Protein AF-A0A958A2H6-F1 (afdb_monomer_lite)

pLDDT: mean 74.62, std 10.01, range [46.34, 87.31]

Sequence (82 aa):
MQTYHFTEVVGDDGTVTLSGLPPLTEVAIVVINPELSSWPQRMERLMQAVQADHPFTRMSRDEIMQQLRETRESVYGDLSED

Secondary structure (DSSP, 8-state):
-PPP--EEEE-TTS-EEEESPPTT---------THHHHHHHHHHHHHHHHHHH-GGGSS-HHHHHHHHHHHHHHHHHGGG--

Foldseek 3Di:
DDDFDWDWDADPVRDIDIPRDDPPDDDDDDDDPVVVVCVVVVVVVVVVVCCVPPPVNPDDPVRVVVVVVVVVCVVVVVVPPD

Structure (mmCIF, N/CA/C/O backbone):
data_AF-A0A958A2H6-F1
#
_entry.id   AF-A0A958A2H6-F1
#
loop_
_atom_site.group_PDB
_atom_site.id
_atom_site.type_symbol
_atom_site.label_atom_id
_atom_site.label_alt_id
_atom_site.label_comp_id
_atom_site.label_asym_id
_atom_site.label_entity_id
_atom_site.label_seq_id
_atom_site.pdbx_PDB_ins_code
_atom_site.Cartn_x
_atom_site.Cartn_y
_atom_site.Cartn_z
_atom_site.occupancy
_atom_site.B_iso_or_equiv
_atom_site.auth_seq_id
_atom_site.auth_comp_id
_atom_site.auth_asym_id
_atom_site.auth_atom_id
_atom_site.pdbx_PDB_model_num
ATOM 1 N N . MET A 1 1 ? 20.057 12.796 -37.285 1.00 47.59 1 MET A N 1
ATOM 2 C CA . MET A 1 1 ? 19.387 11.996 -36.239 1.00 47.59 1 MET A CA 1
ATOM 3 C C . MET A 1 1 ? 18.987 10.674 -36.864 1.00 47.59 1 MET A C 1
ATOM 5 O O . MET A 1 1 ? 18.371 10.704 -37.919 1.00 47.59 1 MET A O 1
ATOM 9 N N . GLN A 1 2 ? 19.412 9.547 -36.294 1.00 57.88 2 GLN A N 1
ATOM 10 C CA . GLN A 1 2 ? 18.939 8.223 -36.708 1.00 57.88 2 GLN A CA 1
ATOM 11 C C . GLN A 1 2 ? 17.677 7.896 -35.913 1.00 57.88 2 GLN A C 1
ATOM 13 O O . GLN A 1 2 ? 17.670 8.036 -34.693 1.00 57.88 2 GLN A O 1
ATOM 18 N N . THR A 1 3 ? 16.623 7.488 -36.610 1.00 59.66 3 THR A N 1
ATOM 19 C CA . THR A 1 3 ? 15.387 7.004 -35.995 1.00 59.66 3 THR A CA 1
ATOM 20 C C . THR A 1 3 ? 15.453 5.486 -35.969 1.00 59.66 3 THR A C 1
ATOM 22 O O . THR A 1 3 ? 15.548 4.858 -37.021 1.00 59.66 3 THR A O 1
ATOM 25 N N . TYR A 1 4 ? 15.441 4.900 -34.775 1.00 64.25 4 TYR A N 1
ATOM 26 C CA . TYR A 1 4 ? 15.393 3.453 -34.597 1.00 64.25 4 TYR A CA 1
ATOM 27 C C . TYR A 1 4 ? 13.946 3.031 -34.371 1.00 64.25 4 TYR A C 1
ATOM 29 O O . TYR A 1 4 ? 13.274 3.552 -33.483 1.00 64.25 4 TYR A O 1
ATOM 37 N N . HIS A 1 5 ? 13.469 2.098 -35.188 1.00 69.75 5 HIS A N 1
ATOM 38 C CA . HIS A 1 5 ? 12.190 1.440 -34.962 1.00 69.75 5 HIS A CA 1
ATOM 39 C C . HIS A 1 5 ? 12.447 0.246 -34.046 1.00 69.75 5 HIS A C 1
ATOM 41 O O . HIS A 1 5 ? 13.120 -0.699 -34.453 1.00 69.75 5 HIS A O 1
ATOM 47 N N . PHE A 1 6 ? 11.945 0.303 -32.816 1.00 75.81 6 PHE A N 1
ATOM 48 C CA . PHE A 1 6 ? 11.992 -0.820 -31.888 1.00 75.81 6 PHE A CA 1
ATOM 49 C C . PHE A 1 6 ? 10.577 -1.261 -31.525 1.00 75.81 6 PHE A C 1
ATOM 51 O O . PHE A 1 6 ? 9.621 -0.491 -31.629 1.00 75.81 6 PHE A O 1
ATOM 58 N N . THR A 1 7 ? 10.448 -2.518 -31.121 1.00 77.19 7 THR A N 1
ATOM 59 C CA . THR A 1 7 ? 9.199 -3.076 -30.602 1.00 77.19 7 THR A CA 1
ATOM 60 C C . THR A 1 7 ? 9.333 -3.270 -29.101 1.00 77.19 7 THR A C 1
ATOM 62 O O . THR A 1 7 ? 10.309 -3.866 -28.638 1.00 77.19 7 THR A O 1
ATOM 65 N N . GLU A 1 8 ? 8.348 -2.758 -28.370 1.00 81.12 8 GLU A N 1
ATOM 66 C CA . GLU A 1 8 ? 8.187 -2.930 -26.930 1.00 81.12 8 GLU A CA 1
ATOM 67 C C . GLU A 1 8 ? 7.139 -4.013 -26.665 1.00 81.12 8 GLU A C 1
ATOM 69 O O . GLU A 1 8 ? 6.036 -3.972 -27.213 1.00 81.12 8 GLU A O 1
ATOM 74 N N . VAL A 1 9 ? 7.494 -4.986 -25.827 1.00 78.31 9 VAL A N 1
ATOM 75 C CA . VAL A 1 9 ? 6.571 -5.998 -25.305 1.00 78.31 9 VAL A CA 1
ATOM 76 C C . VAL A 1 9 ? 6.647 -5.960 -23.784 1.00 78.31 9 VAL A C 1
ATOM 78 O O . VAL A 1 9 ? 7.730 -6.127 -23.221 1.00 78.31 9 VAL A O 1
ATOM 81 N N . VAL A 1 10 ? 5.502 -5.746 -23.136 1.00 76.38 10 VAL A N 1
ATOM 82 C CA . VAL A 1 10 ? 5.365 -5.738 -21.675 1.00 76.38 10 VAL A CA 1
ATOM 83 C C . VAL A 1 10 ? 4.667 -7.027 -21.255 1.00 76.38 10 VAL A C 1
ATOM 85 O O . VAL A 1 10 ? 3.552 -7.294 -21.699 1.00 76.38 10 VAL A O 1
ATOM 88 N N . GLY A 1 11 ? 5.349 -7.840 -20.452 1.00 75.50 11 GLY A N 1
ATOM 89 C CA . GLY A 1 11 ? 4.800 -9.052 -19.853 1.00 75.50 11 GLY A CA 1
ATOM 90 C C . GLY A 1 11 ? 3.983 -8.760 -18.595 1.00 75.50 11 GLY A C 1
ATOM 91 O O . GLY A 1 11 ? 4.194 -7.753 -17.917 1.00 75.50 11 GLY A O 1
ATOM 92 N N . ASP A 1 12 ? 3.075 -9.674 -18.255 1.00 77.81 12 ASP A N 1
ATOM 93 C CA . ASP A 1 12 ? 2.202 -9.577 -17.072 1.00 77.81 12 ASP A CA 1
ATOM 94 C C . ASP A 1 12 ? 2.975 -9.637 -15.737 1.00 77.81 12 ASP A C 1
ATOM 96 O O . ASP A 1 12 ? 2.457 -9.272 -14.684 1.00 77.81 12 ASP A O 1
ATOM 100 N N . ASP A 1 13 ? 4.227 -10.089 -15.777 1.00 74.12 13 ASP A N 1
ATOM 101 C CA . ASP A 1 13 ? 5.178 -10.135 -14.664 1.00 74.12 13 ASP A CA 1
ATOM 102 C C . ASP A 1 13 ? 5.986 -8.831 -14.501 1.00 74.12 13 ASP A C 1
ATOM 104 O O . ASP A 1 13 ? 6.839 -8.732 -13.618 1.00 74.12 13 ASP A O 1
ATOM 108 N N . GLY A 1 14 ? 5.729 -7.827 -15.346 1.00 69.06 14 GLY A N 1
ATOM 109 C CA . GLY A 1 14 ? 6.466 -6.565 -15.375 1.00 69.06 14 GLY A CA 1
ATOM 110 C C . GLY A 1 14 ? 7.769 -6.618 -16.178 1.00 69.06 14 GLY A C 1
ATOM 111 O O . GLY A 1 14 ? 8.522 -5.642 -16.169 1.00 69.06 14 GLY A O 1
ATOM 112 N N . THR A 1 15 ? 8.049 -7.715 -16.888 1.00 78.31 15 THR A N 1
ATOM 113 C CA . THR A 1 15 ? 9.211 -7.811 -17.778 1.00 78.31 15 THR A CA 1
ATOM 114 C C . THR A 1 15 ? 8.997 -6.957 -19.030 1.00 78.31 15 THR A C 1
ATOM 116 O O . THR A 1 15 ? 8.012 -7.122 -19.749 1.00 78.31 15 THR A O 1
ATOM 119 N N . VAL A 1 16 ? 9.946 -6.067 -19.337 1.00 76.75 16 VAL A N 1
ATOM 120 C CA . VAL A 1 16 ? 9.939 -5.246 -20.562 1.00 76.75 16 VAL A CA 1
ATOM 121 C C . VAL A 1 16 ? 10.989 -5.772 -21.533 1.00 76.75 16 VAL A C 1
ATOM 123 O O . VAL A 1 16 ? 12.179 -5.799 -21.220 1.00 76.75 16 VAL A O 1
ATOM 126 N N . THR A 1 17 ? 10.559 -6.172 -22.730 1.00 79.62 17 THR A N 1
ATOM 127 C CA . THR A 1 17 ? 11.451 -6.621 -23.808 1.00 79.62 17 THR A CA 1
ATOM 128 C C . THR A 1 17 ? 11.506 -5.579 -24.917 1.00 79.62 17 THR A C 1
ATOM 130 O O . THR A 1 17 ? 10.479 -5.227 -25.497 1.00 79.62 17 THR A O 1
ATOM 133 N N . LEU A 1 18 ? 12.718 -5.122 -25.243 1.00 80.44 18 LEU A N 1
ATOM 134 C CA . LEU A 1 18 ? 12.989 -4.204 -26.349 1.00 80.44 18 LEU A CA 1
ATOM 135 C C . LEU A 1 18 ? 13.711 -4.955 -27.472 1.00 80.44 18 LEU A C 1
ATOM 137 O O . LEU A 1 18 ? 14.770 -5.542 -27.252 1.00 80.44 18 LEU A O 1
ATOM 141 N N . SER A 1 19 ? 13.155 -4.930 -28.682 1.00 79.12 19 SER A N 1
ATOM 142 C CA . SER A 1 19 ? 13.734 -5.594 -29.860 1.00 79.12 19 SER A CA 1
ATOM 143 C C . SER A 1 19 ? 13.922 -4.618 -31.023 1.00 79.12 19 SER A C 1
ATOM 145 O O . SER A 1 19 ? 13.150 -3.675 -31.171 1.00 79.12 19 SER A O 1
ATOM 147 N N . GLY A 1 20 ? 14.965 -4.818 -31.838 1.00 76.19 20 GLY A N 1
ATOM 148 C CA . GLY A 1 20 ? 15.306 -3.925 -32.962 1.00 76.19 20 GLY A CA 1
ATOM 149 C C . GLY A 1 20 ? 16.329 -2.827 -32.640 1.00 76.19 20 GLY A C 1
ATOM 150 O O . GLY A 1 20 ? 16.606 -1.977 -33.484 1.00 76.19 20 GLY A O 1
ATOM 151 N N . LEU A 1 21 ? 16.920 -2.851 -31.443 1.00 80.00 21 LEU A N 1
ATOM 152 C CA . LEU A 1 21 ? 18.000 -1.941 -31.062 1.00 80.00 21 LEU A CA 1
ATOM 153 C C . LEU A 1 21 ? 19.369 -2.478 -31.518 1.00 80.00 21 LEU A C 1
ATOM 155 O O . LEU A 1 21 ? 19.595 -3.691 -31.456 1.00 80.00 21 LEU A O 1
ATOM 159 N N . PRO A 1 22 ? 20.304 -1.606 -31.945 1.00 80.44 22 PRO A N 1
ATOM 160 C CA . PRO A 1 22 ? 21.681 -2.013 -32.196 1.00 80.44 22 PRO A CA 1
ATOM 161 C C . PRO A 1 22 ? 22.314 -2.631 -30.939 1.00 80.44 22 PRO A C 1
ATOM 163 O O . PRO A 1 22 ? 22.028 -2.176 -29.823 1.00 80.44 22 PRO A O 1
ATOM 166 N N . PRO A 1 23 ? 23.200 -3.631 -31.091 1.00 77.62 23 PRO A N 1
ATOM 167 C CA . PRO A 1 23 ? 23.918 -4.196 -29.956 1.00 77.62 23 PRO A CA 1
ATOM 168 C C . PRO A 1 23 ? 24.694 -3.100 -29.214 1.00 77.62 23 PRO A C 1
ATOM 170 O O . PRO A 1 23 ? 25.254 -2.206 -29.845 1.00 77.62 23 PRO A O 1
ATOM 173 N N . LEU A 1 24 ? 24.739 -3.196 -27.880 1.00 75.25 24 LEU A N 1
ATOM 174 C CA . LEU A 1 24 ? 25.435 -2.259 -26.980 1.00 75.25 24 LEU A CA 1
ATOM 175 C C . LEU A 1 24 ? 24.842 -0.836 -26.919 1.00 75.25 24 LEU A C 1
ATOM 177 O O . LEU A 1 24 ? 25.503 0.080 -26.439 1.00 75.25 24 LEU A O 1
ATOM 181 N N . THR A 1 25 ? 23.600 -0.636 -27.371 1.00 78.44 25 THR A N 1
ATOM 182 C CA . THR A 1 25 ? 22.904 0.649 -27.194 1.00 78.44 25 THR A CA 1
ATOM 183 C C . THR A 1 25 ? 22.461 0.818 -25.741 1.00 78.44 25 THR A C 1
ATOM 185 O O . THR A 1 25 ? 21.737 -0.026 -25.214 1.00 78.44 25 THR A O 1
ATOM 188 N N . GLU A 1 26 ? 22.858 1.918 -25.100 1.00 72.25 26 GLU A N 1
ATOM 189 C CA . GLU A 1 26 ? 22.353 2.288 -23.775 1.00 72.25 26 GLU A CA 1
ATOM 190 C C . GLU A 1 26 ? 20.915 2.812 -23.875 1.00 72.25 26 GLU A C 1
ATOM 192 O O . GLU A 1 26 ? 20.614 3.701 -24.675 1.00 72.25 26 GLU A O 1
ATOM 197 N N . VAL A 1 27 ? 20.021 2.268 -23.047 1.00 73.19 27 VAL A N 1
ATOM 198 C CA . VAL A 1 27 ? 18.614 2.678 -22.973 1.00 73.19 27 VAL A CA 1
ATOM 199 C C . VAL A 1 27 ? 18.269 3.024 -21.533 1.00 73.19 27 VAL A C 1
ATOM 201 O O . VAL A 1 27 ? 18.518 2.238 -20.621 1.00 73.19 27 VAL A O 1
ATOM 204 N N . ALA A 1 28 ? 17.658 4.190 -21.330 1.00 71.00 28 ALA A N 1
ATOM 205 C CA . ALA A 1 28 ? 17.079 4.573 -20.051 1.00 71.00 28 ALA A CA 1
ATOM 206 C C . ALA A 1 28 ? 15.595 4.178 -20.023 1.00 71.00 28 ALA A C 1
ATOM 208 O O . ALA A 1 28 ? 14.784 4.763 -20.739 1.00 71.00 28 ALA A O 1
ATOM 209 N N . ILE A 1 29 ? 15.241 3.197 -19.192 1.00 70.12 29 ILE A N 1
ATOM 210 C CA . ILE A 1 29 ? 13.846 2.821 -18.928 1.00 70.12 29 ILE A CA 1
ATOM 211 C C . ILE A 1 29 ? 13.411 3.530 -17.645 1.00 70.12 29 ILE A C 1
ATOM 213 O O . ILE A 1 29 ? 13.936 3.252 -16.568 1.00 70.12 29 ILE A O 1
ATOM 217 N N . VAL A 1 30 ? 12.461 4.459 -17.754 1.00 65.88 30 VAL A N 1
ATOM 218 C CA . VAL A 1 30 ? 11.893 5.164 -16.598 1.00 65.88 30 VAL A CA 1
ATOM 219 C C . VAL A 1 30 ? 10.543 4.547 -16.269 1.00 65.88 30 VAL A C 1
ATOM 221 O O . VAL A 1 30 ? 9.550 4.796 -16.949 1.00 65.88 30 VAL A O 1
ATOM 224 N N . VAL A 1 31 ? 10.502 3.751 -15.203 1.00 66.56 31 VAL A N 1
ATOM 225 C CA . VAL A 1 31 ? 9.247 3.224 -14.662 1.00 66.56 31 VAL A CA 1
ATOM 226 C C . VAL A 1 31 ? 8.592 4.321 -13.826 1.00 66.56 31 VAL A C 1
ATOM 228 O O . VAL A 1 31 ? 8.951 4.547 -12.671 1.00 66.56 31 VAL A O 1
ATOM 231 N N . ILE A 1 32 ? 7.636 5.035 -14.415 1.00 67.56 32 ILE A N 1
ATOM 232 C CA . ILE A 1 32 ? 6.769 5.949 -13.670 1.00 67.56 32 ILE A CA 1
ATOM 233 C C . ILE A 1 32 ? 5.669 5.085 -13.064 1.00 67.56 32 ILE A C 1
ATOM 235 O O . ILE A 1 32 ? 4.820 4.594 -13.796 1.00 67.56 32 ILE A O 1
ATOM 239 N N . ASN A 1 33 ? 5.689 4.868 -11.748 1.00 62.12 33 ASN A N 1
ATOM 240 C CA . ASN A 1 33 ? 4.581 4.217 -11.052 1.00 62.12 33 ASN A CA 1
ATOM 241 C C . ASN A 1 33 ? 3.507 5.279 -10.733 1.00 62.12 33 ASN A C 1
ATOM 243 O O . ASN A 1 33 ? 3.678 6.034 -9.769 1.00 62.12 33 ASN A O 1
ATOM 247 N N . PRO A 1 34 ? 2.416 5.387 -11.519 1.00 59.41 34 PRO A N 1
ATOM 248 C CA . PRO A 1 34 ? 1.408 6.423 -11.306 1.00 59.41 34 PRO A CA 1
ATOM 249 C C . PRO A 1 34 ? 0.654 6.228 -9.982 1.00 59.41 34 PRO A C 1
ATOM 251 O O . PRO A 1 34 ? 0.149 7.197 -9.411 1.00 59.41 34 PRO A O 1
ATOM 254 N N . GLU A 1 35 ? 0.612 5.001 -9.451 1.00 57.88 35 GLU A N 1
ATOM 255 C CA . GLU A 1 35 ? -0.195 4.650 -8.282 1.00 57.88 35 GLU A CA 1
ATOM 256 C C . GLU A 1 35 ? 0.300 5.334 -7.003 1.00 57.88 35 GLU A C 1
ATOM 258 O O . GLU A 1 35 ? -0.519 5.771 -6.189 1.00 57.88 35 GLU A O 1
ATOM 263 N N . LEU A 1 36 ? 1.620 5.525 -6.858 1.00 54.56 36 LEU A N 1
ATOM 264 C CA . LEU A 1 36 ? 2.261 6.163 -5.694 1.00 54.56 36 LEU A CA 1
ATOM 265 C C . LEU A 1 36 ? 1.775 7.592 -5.430 1.00 54.56 36 LEU A C 1
ATOM 267 O O . LEU A 1 36 ? 1.663 7.993 -4.273 1.00 54.56 36 LEU A O 1
ATOM 271 N N . SER A 1 37 ? 1.404 8.335 -6.473 1.00 60.66 37 SER A N 1
ATOM 272 C CA . SER A 1 37 ? 0.894 9.704 -6.321 1.00 60.66 37 SER A CA 1
ATOM 273 C C . SER A 1 37 ? -0.528 9.769 -5.745 1.00 60.66 37 SER A C 1
ATOM 275 O O . SER A 1 37 ? -0.902 10.760 -5.119 1.00 60.66 37 SER A O 1
ATOM 277 N N . SER A 1 38 ? -1.309 8.696 -5.903 1.00 64.50 38 SER A N 1
ATOM 278 C CA . SER A 1 38 ? -2.718 8.628 -5.491 1.00 64.50 38 SER A CA 1
ATOM 279 C C . SER A 1 38 ? -2.931 8.005 -4.106 1.00 64.50 38 SER A C 1
ATOM 281 O O . SER A 1 38 ? -4.004 8.156 -3.514 1.00 64.50 38 SER A O 1
ATOM 283 N N . TRP A 1 39 ? -1.915 7.328 -3.558 1.00 73.75 39 TRP A N 1
ATOM 284 C CA . TRP A 1 39 ? -1.993 6.647 -2.264 1.00 73.75 39 TRP A CA 1
ATOM 285 C C . TRP A 1 39 ? -2.302 7.572 -1.083 1.00 73.75 39 TRP A C 1
ATOM 287 O O . TRP A 1 39 ? -3.192 7.217 -0.308 1.00 73.75 39 TRP A O 1
ATOM 297 N N . PRO A 1 40 ? -1.673 8.757 -0.942 1.00 80.88 40 PRO A N 1
ATOM 298 C CA . PRO A 1 40 ? -2.005 9.673 0.149 1.00 80.88 40 PRO A CA 1
ATOM 299 C C . PRO A 1 40 ? -3.486 10.078 0.135 1.00 80.88 40 PRO A C 1
ATOM 301 O O . PRO A 1 40 ? -4.164 10.007 1.154 1.00 80.88 40 PRO A O 1
ATOM 304 N N . GLN A 1 41 ? -4.018 10.396 -1.047 1.00 80.75 41 GLN A N 1
ATOM 305 C CA . GLN A 1 41 ? -5.413 10.812 -1.235 1.00 80.75 41 GLN A CA 1
ATOM 306 C C . GLN A 1 41 ? -6.393 9.655 -1.004 1.00 80.75 41 GLN A C 1
ATOM 308 O O . GLN A 1 41 ? -7.483 9.844 -0.465 1.00 80.75 41 GLN A O 1
ATOM 313 N N . ARG A 1 42 ? -6.022 8.438 -1.418 1.00 79.12 42 ARG A N 1
ATOM 314 C CA . ARG A 1 42 ? -6.819 7.230 -1.180 1.00 79.12 42 ARG A CA 1
ATOM 315 C C . ARG A 1 42 ? -6.855 6.872 0.304 1.00 79.12 42 ARG A C 1
ATOM 317 O O . ARG A 1 42 ? -7.916 6.512 0.807 1.00 79.12 42 ARG A O 1
ATOM 324 N N . MET A 1 43 ? -5.724 7.007 0.992 1.00 79.81 43 MET A N 1
ATOM 325 C CA . MET A 1 43 ? -5.617 6.772 2.429 1.00 79.81 43 MET A CA 1
ATOM 326 C C . MET A 1 43 ? -6.434 7.794 3.221 1.00 79.81 43 MET A C 1
ATOM 328 O O . MET A 1 43 ? -7.164 7.415 4.130 1.00 79.81 43 MET A O 1
ATOM 332 N N . GLU A 1 44 ? -6.385 9.069 2.835 1.00 86.25 44 GLU A N 1
ATOM 333 C CA . GLU A 1 44 ? -7.175 10.127 3.467 1.00 86.25 44 GLU A CA 1
ATOM 334 C C . GLU A 1 44 ? -8.682 9.862 3.351 1.00 86.25 44 GLU A C 1
ATOM 336 O O . GLU A 1 44 ? -9.389 9.897 4.357 1.00 86.25 44 GLU A O 1
ATOM 341 N N . ARG A 1 45 ? -9.174 9.487 2.161 1.00 85.44 45 ARG A N 1
ATOM 342 C CA . ARG A 1 45 ? -10.586 9.096 1.981 1.00 85.44 45 ARG A CA 1
ATOM 343 C C . ARG A 1 45 ? -10.974 7.891 2.834 1.00 85.44 45 ARG A C 1
ATOM 345 O O . ARG A 1 45 ? -12.067 7.864 3.391 1.00 85.44 45 ARG A O 1
ATOM 352 N N . LEU A 1 46 ? -10.093 6.896 2.934 1.00 83.19 46 LEU A N 1
ATOM 353 C CA . LEU A 1 46 ? -10.341 5.702 3.739 1.00 83.19 46 LEU A CA 1
ATOM 354 C C . LEU A 1 46 ? -10.400 6.047 5.233 1.00 83.19 46 LEU A C 1
ATOM 356 O O . LEU A 1 46 ? -11.306 5.596 5.927 1.00 83.19 46 LEU A O 1
ATOM 360 N N . MET A 1 47 ? -9.499 6.903 5.716 1.00 82.94 47 MET A N 1
ATOM 361 C CA . MET A 1 47 ? -9.515 7.391 7.096 1.00 82.94 47 MET A CA 1
ATOM 362 C C . MET A 1 47 ? -10.751 8.237 7.402 1.00 82.94 47 MET A C 1
ATOM 364 O O . MET A 1 47 ? -11.334 8.070 8.467 1.00 82.94 47 MET A O 1
ATOM 368 N N . GLN A 1 48 ? -11.199 9.088 6.477 1.00 85.38 48 GLN A N 1
ATOM 369 C CA . GLN A 1 48 ? -12.444 9.848 6.635 1.00 85.38 48 GLN A CA 1
ATOM 370 C C . GLN A 1 48 ? -13.670 8.929 6.708 1.00 85.38 48 GLN A C 1
ATOM 372 O O . GLN A 1 48 ? -14.538 9.138 7.553 1.00 85.38 48 GLN A O 1
ATOM 377 N N . ALA A 1 49 ? -13.727 7.887 5.873 1.00 82.38 49 ALA A N 1
ATOM 378 C CA . ALA A 1 49 ? -14.803 6.898 5.919 1.00 82.38 49 ALA A CA 1
ATOM 379 C C . ALA A 1 49 ? -14.818 6.136 7.255 1.00 82.38 49 ALA A C 1
ATOM 381 O O . ALA A 1 49 ? -15.870 6.002 7.877 1.00 82.38 49 ALA A O 1
ATOM 382 N N . VAL A 1 50 ? -13.646 5.711 7.740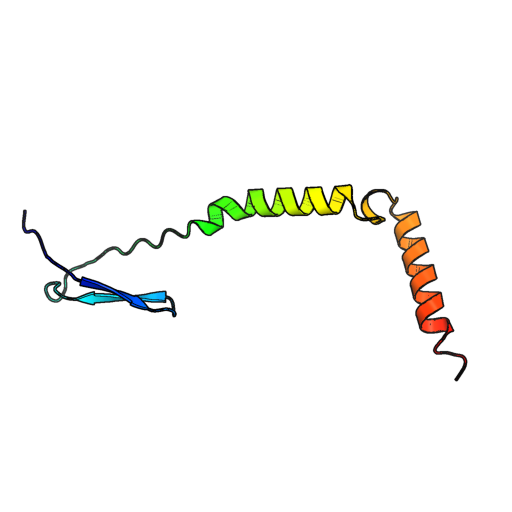 1.00 82.25 50 VAL A N 1
ATOM 383 C CA . VAL A 1 50 ? -13.508 5.077 9.060 1.00 82.25 50 VAL A CA 1
ATOM 384 C C . VAL A 1 50 ? -13.921 6.045 10.169 1.00 82.25 50 VAL A C 1
ATOM 386 O O . VAL A 1 50 ? -14.689 5.667 11.044 1.00 82.25 50 VAL A O 1
ATOM 389 N N . GLN A 1 51 ? -13.480 7.304 10.126 1.00 79.44 51 GLN A N 1
ATOM 390 C CA . GLN A 1 51 ? -13.852 8.319 11.115 1.00 79.44 51 GLN A CA 1
ATOM 391 C C . GLN A 1 51 ? -15.357 8.580 11.167 1.00 79.44 51 GLN A C 1
ATOM 393 O O . GLN A 1 51 ? -15.901 8.748 12.259 1.00 79.44 51 GLN A O 1
ATOM 398 N N . ALA A 1 52 ? -16.026 8.600 10.014 1.00 80.81 52 ALA A N 1
ATOM 399 C CA . ALA A 1 52 ? -17.456 8.858 9.932 1.00 80.81 52 ALA A CA 1
ATOM 400 C C . ALA A 1 52 ? -18.296 7.737 10.563 1.00 80.81 52 ALA A C 1
ATOM 402 O O . ALA A 1 52 ? -19.280 8.036 11.249 1.00 80.81 52 ALA A O 1
ATOM 403 N N . ASP A 1 53 ? -17.904 6.479 10.349 1.00 82.31 53 ASP A N 1
ATOM 404 C CA . ASP A 1 53 ? -18.771 5.320 10.589 1.00 82.31 53 ASP A CA 1
ATOM 405 C C . ASP A 1 53 ? -18.323 4.420 11.755 1.00 82.31 53 ASP A C 1
ATOM 407 O O . ASP A 1 53 ? -19.125 3.679 12.320 1.00 82.31 53 ASP A O 1
ATOM 411 N N . HIS A 1 54 ? -17.055 4.480 12.176 1.00 78.81 54 HIS A N 1
ATOM 412 C CA . HIS A 1 54 ? -16.538 3.538 13.166 1.00 78.81 54 HIS A CA 1
ATOM 413 C C . HIS A 1 54 ? -16.917 3.937 14.611 1.00 78.81 54 HIS A C 1
ATOM 415 O O . HIS A 1 54 ? -16.563 5.025 15.053 1.00 78.81 54 HIS A O 1
ATOM 421 N N . PRO A 1 55 ? -17.528 3.057 15.428 1.00 77.06 55 PRO A N 1
ATOM 422 C CA . PRO A 1 55 ? -17.952 3.386 16.798 1.00 77.06 55 PRO A CA 1
ATOM 423 C C . PRO A 1 55 ? -16.825 3.930 17.693 1.00 77.06 55 PRO A C 1
ATOM 425 O O . PRO A 1 55 ? -17.005 4.931 18.383 1.00 77.06 55 PRO A O 1
ATOM 428 N N . PHE A 1 56 ? -15.625 3.339 17.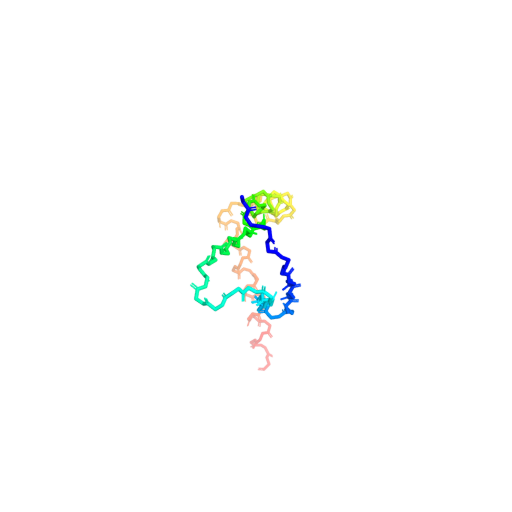604 1.00 79.50 56 PHE A N 1
ATOM 429 C CA . PHE A 1 56 ? -14.446 3.798 18.353 1.00 79.50 56 PHE A CA 1
ATOM 430 C C . PHE A 1 56 ? -13.950 5.208 17.997 1.00 79.50 56 PHE A C 1
ATOM 432 O O . PHE A 1 56 ? -13.159 5.757 18.753 1.00 79.50 56 PHE A O 1
ATOM 439 N N . THR A 1 57 ? -14.383 5.828 16.894 1.00 78.81 57 THR A N 1
ATOM 440 C CA . THR A 1 57 ? -13.943 7.200 16.562 1.00 78.81 57 THR A CA 1
ATOM 441 C C . THR A 1 57 ? -14.677 8.257 17.378 1.00 78.81 57 THR A C 1
ATOM 443 O O . THR A 1 57 ? -14.203 9.386 17.486 1.00 78.81 57 THR A O 1
ATOM 446 N N . ARG A 1 58 ? -15.821 7.891 17.966 1.00 80.75 58 ARG A N 1
ATOM 447 C CA . ARG A 1 58 ? -16.652 8.755 18.816 1.00 80.75 58 ARG A CA 1
ATOM 448 C C . ARG A 1 58 ? -16.494 8.449 20.303 1.00 80.75 58 ARG A C 1
ATOM 450 O O . ARG A 1 58 ? -17.090 9.139 21.121 1.00 80.75 58 ARG A O 1
ATOM 457 N N . MET A 1 59 ? -15.718 7.421 20.634 1.00 83.06 59 MET A N 1
ATOM 458 C CA . MET A 1 59 ? -15.505 6.955 21.997 1.00 83.06 59 MET A CA 1
ATOM 459 C C . MET A 1 59 ? -14.191 7.495 22.548 1.00 83.06 59 MET A C 1
ATOM 461 O O . MET A 1 59 ? -13.168 7.558 21.864 1.00 83.06 59 MET A O 1
ATOM 465 N N . SER A 1 60 ? -14.212 7.864 23.818 1.00 84.88 60 SER A N 1
ATOM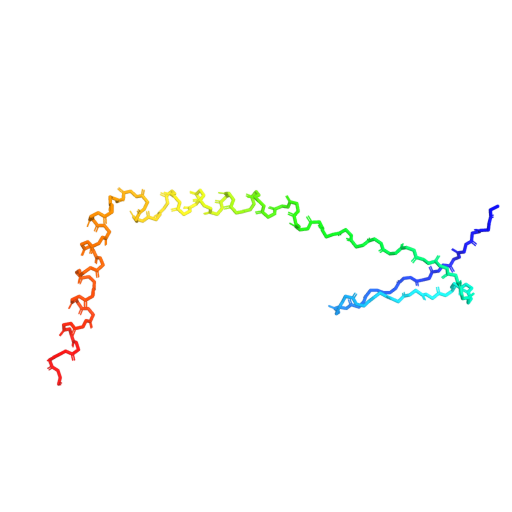 466 C CA . SER A 1 60 ? -13.011 8.127 24.592 1.00 84.88 60 SER A CA 1
ATOM 467 C C . SER A 1 60 ? -12.199 6.844 24.782 1.00 84.88 60 SER A C 1
ATOM 469 O O . SER A 1 60 ? -12.701 5.723 24.684 1.00 84.88 60 SER A O 1
ATOM 471 N N . ARG A 1 61 ? -10.913 7.004 25.101 1.00 84.88 61 ARG A N 1
ATOM 472 C CA . ARG A 1 61 ? -10.025 5.873 25.396 1.00 84.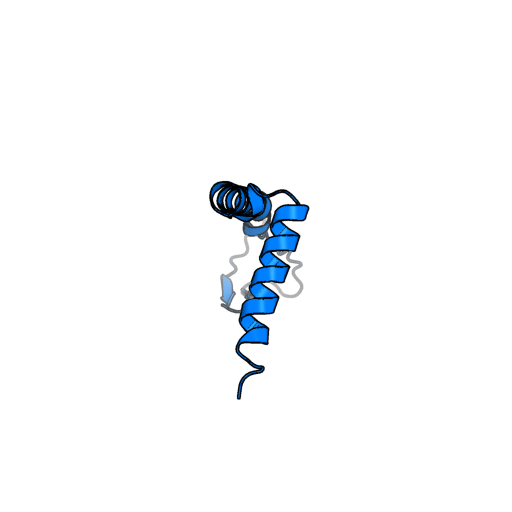88 61 ARG A CA 1
ATOM 473 C C . ARG A 1 61 ? -10.607 4.945 26.468 1.00 84.88 61 ARG A C 1
ATOM 475 O O . ARG A 1 61 ? -10.482 3.731 26.337 1.00 84.88 61 ARG A O 1
ATOM 482 N N . ASP A 1 62 ? -11.216 5.510 27.505 1.00 87.31 62 ASP A N 1
ATOM 483 C CA . ASP A 1 62 ? -11.746 4.737 28.628 1.00 87.31 62 ASP A CA 1
ATOM 484 C C . ASP A 1 62 ? -12.974 3.916 28.215 1.00 87.31 62 ASP A C 1
ATOM 486 O O . ASP A 1 62 ? -13.054 2.738 28.561 1.00 87.31 62 ASP A O 1
ATOM 490 N N . GLU A 1 63 ? -13.857 4.477 27.383 1.00 85.06 63 GLU A N 1
ATOM 491 C CA . GLU A 1 63 ? -15.009 3.765 26.807 1.00 85.06 63 GLU A CA 1
ATOM 492 C C . GLU A 1 63 ? -14.572 2.617 25.889 1.00 85.06 63 GLU A C 1
ATOM 494 O O . GLU A 1 63 ? -15.089 1.506 26.001 1.00 85.06 63 GLU A O 1
ATOM 499 N N . ILE A 1 64 ? -13.559 2.839 25.041 1.00 85.88 64 ILE A N 1
ATOM 500 C CA . ILE A 1 64 ? -12.985 1.781 24.192 1.00 85.88 64 ILE A CA 1
ATOM 501 C C . ILE A 1 64 ? -12.435 0.650 25.064 1.00 85.88 64 ILE A C 1
ATOM 503 O O . ILE A 1 64 ? -12.708 -0.526 24.828 1.00 85.88 64 ILE A O 1
ATOM 507 N N . MET A 1 65 ? -11.656 0.991 26.093 1.00 87.31 65 MET A N 1
ATOM 508 C CA . MET A 1 65 ? -11.057 -0.001 26.984 1.00 87.31 65 MET A CA 1
ATOM 509 C C . MET A 1 65 ? -12.107 -0.773 27.783 1.00 87.31 65 MET A C 1
ATOM 511 O O . MET A 1 65 ? -11.919 -1.965 28.022 1.00 87.31 65 MET A O 1
ATOM 515 N N . GLN A 1 66 ? -13.198 -0.124 28.189 1.00 86.88 66 GLN A N 1
ATOM 516 C CA . GLN A 1 66 ? -14.318 -0.783 28.849 1.00 86.88 66 GLN A CA 1
ATOM 517 C C . GLN A 1 66 ? -15.023 -1.757 27.900 1.00 86.88 66 GLN A C 1
ATOM 519 O O . GLN A 1 66 ? -15.161 -2.930 28.238 1.00 86.88 66 GLN A O 1
ATOM 524 N N . GLN A 1 67 ? -15.364 -1.326 26.685 1.00 84.25 67 GLN A N 1
ATOM 525 C CA . GLN A 1 67 ? -16.048 -2.176 25.712 1.00 84.25 67 GLN A CA 1
ATOM 526 C C . GLN A 1 67 ? -15.198 -3.388 25.298 1.00 84.25 67 GLN A C 1
ATOM 528 O O . GLN A 1 67 ? -15.714 -4.494 25.136 1.00 84.25 67 GLN A O 1
ATOM 533 N N . LEU A 1 68 ? -13.876 -3.221 25.184 1.00 85.69 68 LEU A N 1
ATOM 534 C CA . LEU A 1 68 ? -12.951 -4.331 24.940 1.00 85.69 68 LEU A CA 1
ATOM 535 C C . LEU A 1 68 ? -12.897 -5.320 26.115 1.00 85.69 68 LEU A C 1
ATOM 537 O O . LEU A 1 68 ? -12.782 -6.524 25.887 1.00 85.69 68 LEU A O 1
ATOM 541 N N . ARG A 1 69 ? -12.984 -4.840 27.365 1.00 84.19 69 ARG A N 1
ATOM 542 C CA . ARG A 1 69 ? -13.043 -5.702 28.560 1.00 84.19 69 ARG A CA 1
ATOM 543 C C . ARG A 1 69 ? -14.350 -6.485 28.625 1.00 84.19 69 ARG A C 1
ATOM 545 O O . ARG A 1 69 ? -14.291 -7.689 28.839 1.00 84.19 69 ARG A O 1
ATOM 552 N N . GLU A 1 70 ? -15.478 -5.831 28.365 1.00 81.75 70 GLU A N 1
ATOM 553 C CA . GLU A 1 70 ? -16.803 -6.462 28.309 1.00 81.75 70 GLU A CA 1
ATOM 554 C C . GLU A 1 70 ? -16.872 -7.512 27.191 1.00 81.75 70 GLU A C 1
ATOM 556 O O . GLU A 1 70 ? -17.304 -8.640 27.415 1.00 81.75 70 GLU A O 1
ATOM 561 N N . THR A 1 71 ? -16.349 -7.189 26.003 1.00 82.69 71 THR A N 1
ATOM 562 C CA . THR A 1 71 ? -16.266 -8.139 24.880 1.00 82.69 71 THR A CA 1
ATOM 563 C C . THR A 1 71 ? -15.392 -9.342 25.236 1.00 82.69 71 THR A C 1
ATOM 565 O O . THR A 1 71 ? -15.759 -10.480 24.961 1.00 82.69 71 THR A O 1
ATOM 568 N N . ARG A 1 72 ? -14.239 -9.112 25.880 1.00 78.31 72 ARG A N 1
ATOM 569 C CA . ARG A 1 72 ? -13.365 -10.190 26.361 1.00 78.31 72 ARG A CA 1
ATOM 570 C C . ARG A 1 72 ? -14.092 -11.081 27.371 1.00 78.31 72 ARG A C 1
ATOM 572 O O . ARG A 1 72 ? -13.979 -12.295 27.289 1.00 78.31 72 ARG A O 1
ATOM 579 N N . GLU A 1 73 ? -14.803 -10.495 28.324 1.00 76.38 73 GLU A N 1
ATOM 580 C CA . GLU A 1 73 ? -15.520 -11.247 29.359 1.00 76.38 73 GLU A CA 1
ATOM 581 C C . GLU A 1 73 ? -16.696 -12.042 28.793 1.00 76.38 73 GLU A C 1
ATOM 583 O O . GLU A 1 73 ? -16.897 -13.168 29.221 1.00 76.38 73 GLU A O 1
ATOM 588 N N . SER A 1 74 ? -17.387 -11.538 27.770 1.00 76.56 74 SER A N 1
ATOM 589 C CA . SER A 1 74 ? -18.395 -12.316 27.038 1.00 76.56 74 SER A CA 1
ATOM 590 C C . SER A 1 74 ? -17.773 -13.486 26.269 1.00 76.56 74 SER A C 1
ATOM 592 O O . SER A 1 74 ? -18.212 -14.618 26.419 1.00 76.56 74 SER A O 1
ATOM 594 N N . VAL A 1 75 ? -16.708 -13.251 25.495 1.00 74.75 75 VAL A N 1
ATOM 595 C CA . VAL A 1 75 ? -16.092 -14.297 24.655 1.00 74.75 75 VAL A CA 1
ATOM 596 C C . VAL A 1 75 ? -15.436 -15.407 25.483 1.00 74.75 75 VAL A C 1
ATOM 598 O O . VAL A 1 75 ? -15.484 -16.570 25.095 1.00 74.75 75 VAL A O 1
ATOM 601 N N . TYR A 1 76 ? -14.795 -15.064 26.603 1.00 68.50 76 TYR A N 1
ATOM 602 C CA . TYR A 1 76 ? -14.108 -16.041 27.456 1.00 68.50 76 TYR A CA 1
ATOM 603 C C . TYR A 1 76 ? -14.956 -16.542 28.630 1.00 68.50 76 TYR A C 1
ATOM 605 O O . TYR A 1 76 ? -14.653 -17.608 29.157 1.00 68.50 76 TYR A O 1
ATOM 613 N N . GLY A 1 77 ? -16.000 -15.813 29.032 1.00 61.25 77 GLY A N 1
ATOM 614 C CA . GLY A 1 77 ? -16.978 -16.274 30.018 1.00 61.25 77 GLY A CA 1
ATOM 615 C C . GLY A 1 77 ? -17.781 -17.459 29.490 1.00 61.25 77 GLY A C 1
ATOM 616 O O . GLY A 1 77 ? -17.882 -18.472 30.177 1.00 61.25 77 GLY A O 1
ATOM 617 N N . ASP A 1 78 ? -18.207 -17.392 28.226 1.00 58.50 78 ASP A N 1
ATOM 618 C CA . ASP A 1 78 ? -18.949 -18.470 27.555 1.00 58.50 78 ASP A CA 1
ATOM 619 C C . ASP A 1 78 ? -18.105 -19.741 27.321 1.00 58.50 78 ASP A C 1
ATOM 621 O O . ASP A 1 78 ? -18.647 -20.828 27.160 1.00 58.50 78 ASP A O 1
ATOM 625 N N . LEU A 1 79 ? -16.770 -19.639 27.333 1.00 54.97 79 LEU A N 1
ATOM 626 C CA . LEU A 1 79 ? -15.848 -20.779 27.181 1.00 54.97 79 LEU A CA 1
ATOM 627 C C . LEU A 1 79 ? -15.512 -21.480 28.510 1.00 54.97 79 LEU A C 1
ATOM 629 O O . LEU A 1 79 ? -14.694 -22.399 28.520 1.00 54.97 79 LEU A O 1
ATOM 633 N N . SER A 1 80 ? -16.074 -21.018 29.630 1.00 53.84 80 SER A N 1
ATOM 634 C CA . SER A 1 80 ? -15.761 -21.525 30.974 1.00 53.84 80 SER A CA 1
ATOM 635 C C . SER A 1 80 ? -16.875 -22.359 31.619 1.00 53.84 80 SER A C 1
ATOM 637 O O . SER A 1 80 ? -16.697 -22.816 32.748 1.00 53.84 80 SER A O 1
ATOM 639 N N . GLU A 1 81 ? -17.984 -22.592 30.905 1.00 53.41 81 GLU A N 1
ATOM 640 C CA . GLU A 1 81 ? -19.125 -23.402 31.370 1.00 53.41 81 GLU A CA 1
ATOM 641 C C . GLU A 1 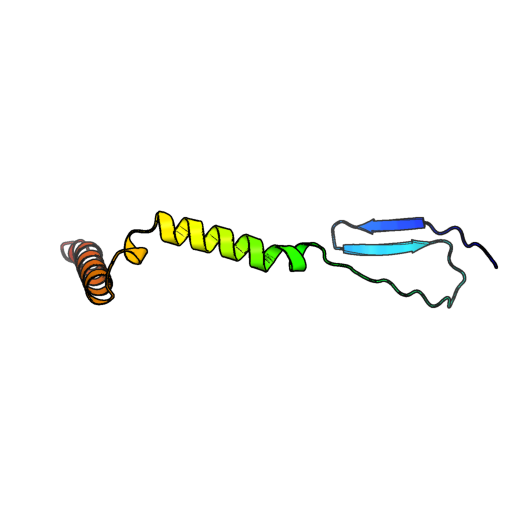81 ? -19.273 -24.786 30.688 1.00 53.41 81 GLU A C 1
ATOM 643 O O . GLU A 1 81 ? -20.265 -25.462 30.954 1.00 53.41 81 GLU A O 1
ATOM 648 N N . ASP A 1 82 ? -18.290 -25.253 29.900 1.00 46.34 82 ASP A N 1
ATOM 649 C CA . ASP A 1 82 ? -18.247 -26.626 29.338 1.00 46.34 82 ASP A CA 1
ATOM 650 C C . ASP A 1 82 ? -17.205 -27.539 30.021 1.00 46.34 82 ASP A C 1
ATOM 652 O O . ASP A 1 82 ? -16.004 -27.170 3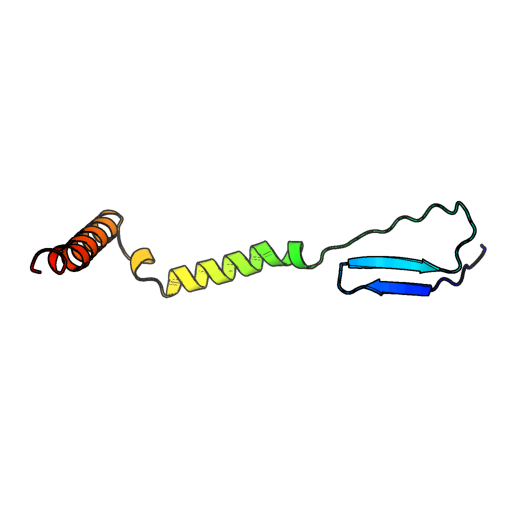0.069 1.00 46.34 82 ASP A O 1
#

Radius of gyration: 27.95 Å; chains: 1; bounding box: 45×39×68 Å